Protein AF-A0A940FGK8-F1 (afdb_monomer_lite)

Foldseek 3Di:
DDLLVCLVVVPAAAQQVVLVVCVVVVVDDDNHDDPVRVLVVQLVVLVPDDLVVVLVVCVVPDPDSVVSVPDDSVVVNVSSVSHHHPPPPPPPPDD

Structure (mmCIF, N/CA/C/O backbone):
data_AF-A0A940FGK8-F1
#
_entry.id   AF-A0A940FGK8-F1
#
loop_
_atom_site.group_PDB
_atom_site.id
_atom_site.type_symbol
_atom_site.label_atom_id
_atom_site.label_alt_id
_atom_site.label_comp_id
_atom_site.label_asym_id
_atom_site.label_entity_id
_atom_site.label_seq_id
_atom_site.pdbx_PDB_ins_code
_atom_site.Cartn_x
_atom_site.Cartn_y
_atom_site.Cartn_z
_atom_site.occupancy
_atom_site.B_iso_or_equiv
_atom_site.auth_seq_id
_atom_site.auth_comp_id
_atom_site.auth_asym_id
_atom_site.auth_atom_id
_atom_site.pdbx_PDB_model_num
ATOM 1 N N . PHE A 1 1 ? -6.132 -13.716 -0.219 1.00 58.34 1 PHE A N 1
ATOM 2 C CA . PHE A 1 1 ? -5.211 -13.005 0.684 1.00 58.34 1 PHE A CA 1
ATOM 3 C C . PHE A 1 1 ? -5.170 -11.547 0.267 1.00 58.34 1 PHE A C 1
ATOM 5 O O . PHE A 1 1 ? -5.131 -11.288 -0.932 1.00 58.34 1 PHE A O 1
ATOM 12 N N . ASP A 1 2 ? -5.259 -10.633 1.229 1.00 78.75 2 ASP A N 1
ATOM 13 C CA . ASP A 1 2 ? -5.248 -9.179 1.026 1.00 78.75 2 ASP A CA 1
ATOM 14 C C . ASP A 1 2 ? -3.822 -8.588 1.085 1.00 78.75 2 ASP A C 1
ATOM 16 O O . ASP A 1 2 ? -2.855 -9.281 1.411 1.00 78.75 2 ASP A O 1
ATOM 20 N N . LEU A 1 3 ? -3.690 -7.300 0.746 1.00 87.62 3 LEU A N 1
ATOM 21 C CA . LEU A 1 3 ? -2.421 -6.558 0.744 1.00 87.62 3 LEU A CA 1
ATOM 22 C C . LEU A 1 3 ? -1.728 -6.554 2.116 1.00 87.62 3 LEU A C 1
ATOM 24 O O . LEU A 1 3 ? -0.504 -6.666 2.191 1.00 87.62 3 LEU A O 1
ATOM 28 N N . GLU A 1 4 ? -2.503 -6.422 3.190 1.00 89.38 4 GLU A N 1
ATOM 29 C CA . GLU A 1 4 ? -2.000 -6.336 4.559 1.00 89.38 4 GLU A CA 1
ATOM 30 C C . GLU A 1 4 ? -1.274 -7.619 4.953 1.00 89.38 4 GLU A C 1
ATOM 32 O O . GLU A 1 4 ? -0.148 -7.571 5.458 1.00 89.38 4 GLU A O 1
ATOM 37 N N . TRP A 1 5 ? -1.864 -8.767 4.623 1.00 89.50 5 TRP A N 1
ATOM 38 C CA . TRP A 1 5 ? -1.267 -10.070 4.863 1.00 89.50 5 TRP A CA 1
ATOM 39 C C . TRP A 1 5 ? 0.083 -10.222 4.152 1.00 89.50 5 TRP A C 1
ATOM 41 O O . TRP A 1 5 ? 1.052 -10.658 4.778 1.00 89.50 5 TRP A O 1
ATOM 51 N N . TYR A 1 6 ? 0.190 -9.827 2.878 1.00 90.94 6 TYR A N 1
ATOM 52 C CA . TYR A 1 6 ? 1.453 -9.925 2.132 1.00 90.94 6 TYR A CA 1
ATOM 53 C C . TYR A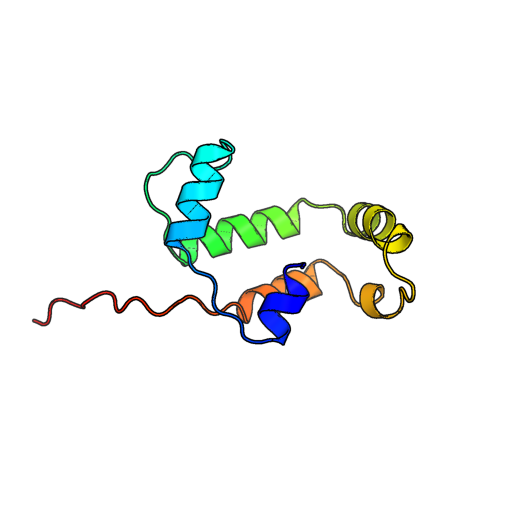 1 6 ? 2.558 -9.066 2.757 1.00 90.94 6 TYR A C 1
ATOM 55 O O . TYR A 1 6 ? 3.683 -9.542 2.932 1.00 90.94 6 TYR A O 1
ATOM 63 N N . VAL A 1 7 ? 2.235 -7.828 3.141 1.00 92.69 7 VAL A N 1
ATOM 64 C CA . VAL A 1 7 ? 3.205 -6.901 3.738 1.00 92.69 7 VAL A CA 1
ATOM 65 C C . VAL A 1 7 ? 3.630 -7.364 5.134 1.00 92.69 7 VAL A C 1
ATOM 67 O O . VAL A 1 7 ? 4.829 -7.453 5.401 1.00 92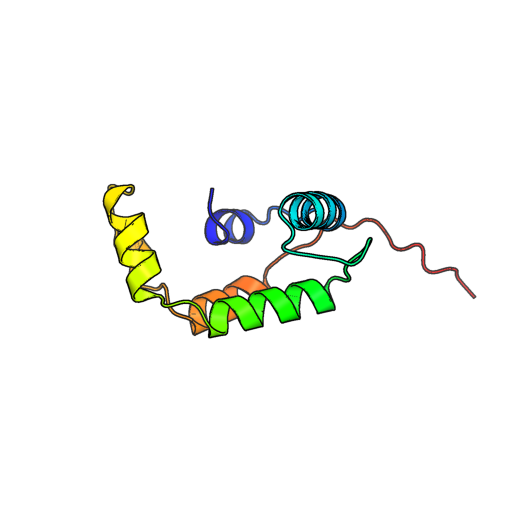.69 7 VAL A O 1
ATOM 70 N N . LYS A 1 8 ? 2.683 -7.745 6.004 1.00 90.88 8 LYS A N 1
ATOM 71 C CA . LYS A 1 8 ? 2.979 -8.244 7.362 1.00 90.88 8 LYS A CA 1
ATOM 72 C C . LYS A 1 8 ? 3.842 -9.508 7.347 1.00 90.88 8 LYS A C 1
ATOM 74 O O . LYS A 1 8 ? 4.699 -9.676 8.211 1.00 90.88 8 LYS A O 1
ATOM 79 N N . ASN A 1 9 ? 3.668 -10.368 6.344 1.00 92.94 9 ASN A N 1
ATOM 80 C CA . ASN A 1 9 ? 4.458 -11.591 6.184 1.00 92.94 9 ASN A CA 1
ATOM 81 C C . ASN A 1 9 ? 5.761 -11.386 5.390 1.00 92.94 9 ASN A C 1
ATOM 83 O O . ASN A 1 9 ? 6.450 -12.359 5.092 1.00 92.94 9 ASN A O 1
ATOM 87 N N . ASN A 1 10 ? 6.134 -10.141 5.067 1.00 91.00 10 ASN A N 1
ATOM 88 C CA . ASN A 1 10 ? 7.328 -9.806 4.281 1.00 91.00 10 ASN A CA 1
ATOM 89 C C . ASN A 1 10 ? 7.404 -10.542 2.930 1.00 91.00 10 ASN A C 1
ATOM 91 O O . ASN A 1 10 ? 8.498 -10.846 2.446 1.00 91.00 10 ASN A O 1
ATOM 95 N N . ILE A 1 11 ? 6.255 -10.830 2.314 1.00 93.06 11 ILE A N 1
ATOM 96 C CA . ILE A 1 11 ? 6.201 -11.502 1.018 1.00 93.06 11 ILE A CA 1
ATOM 97 C C . ILE A 1 11 ? 6.498 -10.474 -0.083 1.00 93.06 11 ILE A C 1
ATOM 99 O O . ILE A 1 11 ? 5.773 -9.483 -0.201 1.00 93.06 11 ILE A O 1
ATOM 103 N N . PRO A 1 12 ? 7.549 -10.673 -0.897 1.00 92.88 12 PRO A N 1
ATOM 104 C CA . PRO A 1 12 ? 7.916 -9.713 -1.925 1.00 92.88 12 PRO A CA 1
ATOM 105 C C . PRO A 1 12 ? 6.950 -9.749 -3.118 1.00 92.88 12 PRO A C 1
ATOM 107 O O . PRO A 1 12 ? 6.580 -10.812 -3.617 1.00 92.88 12 PRO A O 1
ATOM 110 N N . LEU A 1 13 ? 6.590 -8.570 -3.621 1.00 91.75 13 LEU A N 1
ATOM 111 C CA . LEU A 1 13 ? 5.782 -8.376 -4.817 1.00 91.75 13 LEU A CA 1
ATOM 112 C C . LEU A 1 13 ? 6.610 -8.627 -6.081 1.00 91.75 13 LEU A C 1
ATOM 114 O O . LEU A 1 13 ? 7.634 -7.982 -6.323 1.00 91.75 13 LEU A O 1
ATOM 118 N N . HIS A 1 14 ? 6.130 -9.529 -6.934 1.00 92.88 14 HIS A N 1
ATOM 119 C CA . HIS A 1 14 ? 6.714 -9.768 -8.251 1.00 92.88 14 HIS A CA 1
ATOM 120 C C . HIS A 1 14 ? 6.141 -8.781 -9.276 1.00 92.88 14 HIS A C 1
ATOM 122 O O . HIS A 1 14 ? 5.141 -9.066 -9.941 1.00 92.88 14 HIS A O 1
ATOM 128 N N . LEU A 1 15 ? 6.788 -7.622 -9.424 1.00 91.25 15 LEU A N 1
ATOM 129 C CA . LEU A 1 15 ? 6.275 -6.504 -10.225 1.00 91.25 15 LEU A CA 1
ATOM 130 C C . LEU A 1 15 ? 5.961 -6.886 -11.681 1.00 91.25 15 LEU A C 1
ATOM 132 O O . LEU A 1 15 ? 4.898 -6.554 -12.191 1.00 91.25 15 LEU A O 1
ATOM 136 N N . GLU A 1 16 ? 6.829 -7.667 -12.327 1.00 90.06 16 GLU A N 1
ATOM 137 C CA . GLU A 1 16 ? 6.612 -8.119 -13.711 1.00 90.06 16 GLU A CA 1
ATOM 138 C C . GLU A 1 16 ? 5.342 -8.978 -13.859 1.00 90.06 16 GLU A C 1
ATOM 140 O O . GLU A 1 16 ? 4.616 -8.878 -14.847 1.00 90.06 16 GLU A O 1
ATOM 145 N N . HIS A 1 17 ? 5.041 -9.819 -12.863 1.00 90.44 17 HIS A N 1
ATOM 146 C CA . HIS A 1 17 ? 3.849 -10.659 -12.901 1.00 90.44 17 HIS A CA 1
ATOM 147 C C . HIS A 1 17 ? 2.595 -9.817 -12.670 1.00 90.44 17 HIS A C 1
ATOM 149 O O . HIS A 1 17 ? 1.594 -10.003 -13.360 1.00 90.44 17 HIS A O 1
ATOM 155 N N . PHE A 1 18 ? 2.676 -8.856 -11.746 1.00 91.12 18 PHE A N 1
ATOM 156 C CA . PHE A 1 18 ? 1.621 -7.875 -11.528 1.00 91.12 18 PHE A CA 1
ATOM 157 C C . PHE A 1 18 ? 1.288 -7.121 -12.825 1.00 91.12 18 PHE A C 1
ATOM 159 O O . PHE A 1 18 ? 0.130 -7.120 -13.229 1.00 91.12 18 PHE A O 1
ATOM 166 N N . VAL A 1 19 ? 2.290 -6.588 -13.539 1.00 90.50 19 VAL A N 1
ATOM 167 C CA . VAL A 1 19 ? 2.084 -5.861 -14.808 1.00 90.50 19 VAL A CA 1
ATOM 168 C C . VAL A 1 19 ? 1.376 -6.728 -15.845 1.00 90.50 19 VAL A C 1
ATOM 170 O O . VAL A 1 19 ? 0.384 -6.297 -16.427 1.00 90.50 19 VAL A O 1
ATOM 173 N N . LYS A 1 20 ? 1.822 -7.977 -16.038 1.00 90.81 20 LYS A N 1
ATOM 174 C CA . LYS A 1 20 ? 1.171 -8.911 -16.975 1.00 90.81 20 LYS A CA 1
ATOM 175 C C . LYS A 1 20 ? -0.313 -9.096 -16.656 1.00 90.81 20 LYS A C 1
ATOM 177 O O . LYS A 1 20 ? -1.131 -9.152 -17.570 1.00 90.81 20 LYS A O 1
ATOM 182 N N . ARG A 1 21 ? -0.667 -9.176 -15.370 1.00 90.19 21 ARG A N 1
ATOM 183 C CA . ARG A 1 21 ? -2.060 -9.300 -14.921 1.00 90.19 21 ARG A CA 1
ATOM 184 C C . ARG A 1 21 ? -2.846 -8.005 -15.124 1.00 90.19 21 ARG A C 1
ATOM 186 O O . ARG A 1 21 ? -3.965 -8.085 -15.617 1.00 90.19 21 ARG A O 1
ATOM 193 N N . SER A 1 22 ? -2.263 -6.846 -14.822 1.00 87.75 22 SER A N 1
ATOM 194 C CA . SER A 1 22 ? -2.903 -5.538 -15.018 1.00 87.75 22 SER A CA 1
ATOM 195 C C . SER A 1 22 ? -3.159 -5.211 -16.490 1.00 87.75 22 SER A C 1
ATOM 197 O O . SER A 1 22 ? -4.178 -4.613 -16.816 1.00 87.75 22 SER A O 1
ATOM 199 N N . ILE A 1 23 ? -2.281 -5.645 -17.400 1.00 89.69 23 ILE A N 1
ATOM 200 C CA . ILE A 1 23 ? -2.520 -5.524 -18.847 1.00 89.69 23 ILE A CA 1
ATOM 201 C C . ILE A 1 23 ? -3.685 -6.422 -19.276 1.00 89.69 23 ILE A C 1
ATOM 203 O O . ILE A 1 23 ? -4.554 -5.991 -20.029 1.00 89.69 23 ILE A O 1
ATOM 207 N N . GLN A 1 24 ? -3.743 -7.660 -18.772 1.00 89.56 24 GLN A N 1
ATOM 208 C CA . GLN A 1 24 ? -4.833 -8.593 -19.085 1.00 89.56 24 GLN A CA 1
ATOM 209 C C . GLN A 1 24 ? -6.202 -8.105 -18.594 1.00 89.56 24 GLN A C 1
ATOM 211 O O . GLN A 1 24 ? -7.202 -8.381 -19.253 1.00 89.56 24 GLN A O 1
ATOM 216 N N . SER A 1 25 ? -6.261 -7.406 -17.456 1.00 89.12 25 SER A N 1
ATOM 217 C CA . SER A 1 25 ? -7.500 -6.809 -16.941 1.00 89.12 25 SER A CA 1
ATOM 218 C C . SER A 1 25 ? -7.843 -5.457 -17.574 1.00 89.12 25 SER A C 1
ATOM 220 O O . SER A 1 25 ? -8.955 -4.975 -17.381 1.00 89.12 25 SER A O 1
ATOM 222 N N . GLY A 1 26 ? -6.929 -4.856 -18.345 1.00 87.69 26 GLY A N 1
ATOM 223 C CA . GLY A 1 26 ? -7.099 -3.526 -18.939 1.00 87.69 26 GLY A CA 1
ATOM 224 C C . GLY A 1 26 ? -6.809 -2.360 -17.985 1.00 87.69 26 GLY A C 1
ATOM 225 O O . GLY A 1 26 ? -7.024 -1.210 -18.358 1.00 87.69 26 GLY A O 1
ATOM 226 N N . ASP A 1 27 ? -6.292 -2.636 -16.785 1.00 83.50 27 ASP A N 1
ATOM 227 C CA . ASP A 1 27 ? -5.943 -1.629 -15.770 1.00 83.50 27 ASP A CA 1
ATOM 228 C C . ASP A 1 27 ? -4.600 -0.934 -16.050 1.00 83.50 27 ASP A C 1
ATOM 230 O O . ASP A 1 27 ? -4.282 0.089 -15.443 1.00 83.50 27 ASP A O 1
ATOM 234 N N . TRP A 1 28 ? -3.783 -1.499 -16.943 1.00 87.00 28 TRP A N 1
ATOM 235 C CA . TRP A 1 28 ? -2.492 -0.941 -17.329 1.00 87.00 28 TRP A CA 1
ATOM 236 C C . TRP A 1 28 ? -2.215 -1.159 -18.814 1.00 87.00 28 TRP A C 1
ATOM 238 O O . TRP A 1 28 ? -2.522 -2.200 -19.383 1.00 87.00 28 TRP A O 1
ATOM 248 N N . ASN A 1 29 ? -1.618 -0.159 -19.446 1.00 85.50 29 ASN A N 1
ATOM 249 C CA . ASN A 1 29 ? -1.469 -0.060 -20.897 1.00 85.50 29 ASN A CA 1
ATOM 250 C C . ASN A 1 29 ? -0.010 0.090 -21.355 1.00 85.50 29 ASN A C 1
ATOM 252 O O . ASN A 1 29 ? 0.245 0.162 -22.555 1.00 85.50 29 ASN A O 1
ATOM 256 N N . LYS A 1 30 ? 0.956 0.104 -20.428 1.00 86.31 30 LYS A N 1
ATOM 257 C CA . LYS A 1 30 ? 2.386 0.029 -20.757 1.00 86.31 30 LYS A CA 1
ATOM 258 C C . LYS A 1 30 ? 2.886 -1.400 -20.567 1.00 86.31 30 LYS A C 1
ATOM 260 O O . LYS A 1 30 ? 2.458 -2.085 -19.647 1.00 86.31 30 LYS A O 1
ATOM 265 N N . GLU A 1 31 ? 3.839 -1.830 -21.389 1.00 81.12 31 GLU A N 1
ATOM 266 C CA . GLU A 1 31 ? 4.423 -3.180 -21.299 1.00 81.12 31 GLU A CA 1
ATOM 267 C C . GLU A 1 31 ? 5.174 -3.431 -19.984 1.00 81.12 31 GLU A C 1
ATOM 269 O O . GLU A 1 31 ? 5.280 -4.570 -19.539 1.00 81.12 31 GLU A O 1
ATOM 274 N N . ASN A 1 32 ? 5.672 -2.364 -19.356 1.00 84.00 32 ASN A N 1
ATOM 275 C CA . ASN A 1 32 ? 6.422 -2.401 -18.108 1.00 84.00 32 ASN A CA 1
ATOM 276 C C . ASN A 1 32 ? 5.884 -1.354 -17.125 1.00 84.00 32 ASN A C 1
ATOM 278 O O . ASN A 1 32 ? 5.119 -0.460 -17.496 1.00 84.00 32 ASN A O 1
ATOM 282 N N . MET A 1 33 ? 6.301 -1.473 -15.867 1.00 89.94 33 MET A N 1
ATOM 283 C CA . MET A 1 33 ? 6.012 -0.514 -14.804 1.00 89.94 33 MET A CA 1
ATOM 284 C C . MET A 1 33 ? 7.198 -0.479 -13.843 1.00 89.94 33 MET A C 1
ATOM 286 O O . MET A 1 33 ? 7.726 -1.538 -13.488 1.00 89.94 33 MET A O 1
ATOM 290 N N . THR A 1 34 ? 7.619 0.712 -13.425 1.00 91.12 34 THR A N 1
ATOM 291 C CA . THR A 1 34 ? 8.647 0.852 -12.384 1.00 91.12 34 THR A CA 1
ATOM 292 C C . THR A 1 34 ? 8.050 0.721 -10.982 1.00 91.12 34 THR A C 1
ATOM 294 O O . THR A 1 34 ? 6.835 0.801 -10.784 1.00 91.12 34 THR A O 1
ATOM 297 N N . THR A 1 35 ? 8.904 0.520 -9.978 1.00 90.62 35 THR A N 1
ATOM 298 C CA . THR A 1 35 ? 8.486 0.523 -8.570 1.00 90.62 35 THR A CA 1
ATOM 299 C C . THR A 1 35 ? 7.831 1.846 -8.182 1.00 90.62 35 THR A C 1
ATOM 301 O O . THR A 1 35 ? 6.829 1.849 -7.477 1.00 90.62 35 THR A O 1
ATOM 304 N N . GLU A 1 36 ? 8.333 2.966 -8.695 1.00 91.38 36 GLU A N 1
ATOM 305 C CA . GLU A 1 36 ? 7.811 4.310 -8.435 1.00 91.38 36 GLU A CA 1
ATOM 306 C C . GLU A 1 36 ? 6.428 4.499 -9.062 1.00 91.38 36 GLU A C 1
ATOM 308 O O . GLU A 1 36 ? 5.520 5.001 -8.402 1.00 91.38 36 GLU A O 1
ATOM 313 N N . GLU A 1 37 ? 6.237 4.055 -10.309 1.00 91.56 37 GLU A N 1
ATOM 314 C CA . GLU A 1 37 ? 4.932 4.099 -10.980 1.00 91.56 37 GLU A CA 1
ATOM 315 C C . GLU A 1 37 ? 3.890 3.259 -10.234 1.00 91.56 37 GLU A C 1
ATOM 317 O O . GLU A 1 37 ? 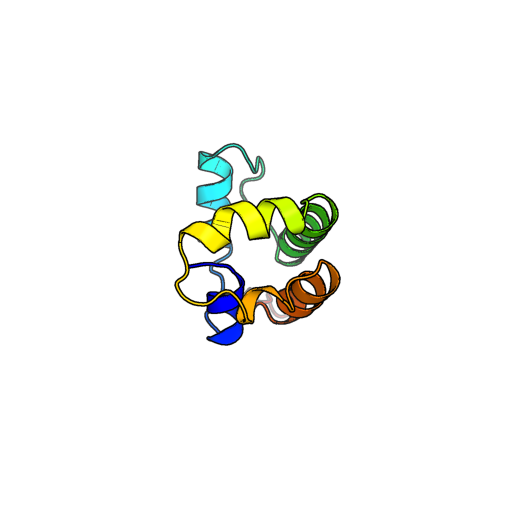2.772 3.725 -10.001 1.00 91.56 37 GLU A O 1
ATOM 322 N N . PHE A 1 38 ? 4.270 2.055 -9.792 1.00 93.19 38 PHE A N 1
ATOM 323 C CA . PHE A 1 38 ? 3.409 1.219 -8.960 1.00 93.19 38 PHE A CA 1
ATOM 324 C C . PHE A 1 38 ? 3.038 1.920 -7.653 1.00 93.19 38 PHE A C 1
ATOM 326 O O . PHE A 1 38 ? 1.863 1.956 -7.290 1.00 93.19 38 PHE A O 1
ATOM 333 N N . MET A 1 39 ? 4.020 2.500 -6.956 1.00 94.62 39 MET A N 1
ATOM 334 C CA . MET A 1 39 ? 3.778 3.193 -5.692 1.00 94.62 39 MET A CA 1
ATOM 335 C C . MET A 1 39 ? 2.863 4.404 -5.882 1.00 94.62 39 MET A C 1
ATOM 337 O O . MET A 1 39 ? 1.925 4.577 -5.109 1.00 94.62 39 MET A O 1
ATOM 341 N N . HIS A 1 40 ? 3.058 5.204 -6.933 1.00 93.75 40 HIS A N 1
ATOM 342 C CA . HIS A 1 40 ? 2.152 6.308 -7.257 1.00 93.75 40 HIS A CA 1
ATOM 343 C C . HIS A 1 40 ? 0.726 5.825 -7.530 1.00 93.75 40 HIS A C 1
ATOM 345 O O . HIS A 1 40 ? -0.221 6.384 -6.979 1.00 93.75 40 HIS A O 1
ATOM 351 N N . MET A 1 41 ? 0.561 4.772 -8.332 1.00 92.44 41 MET A N 1
ATOM 352 C CA . MET A 1 41 ? -0.753 4.201 -8.625 1.00 92.44 41 MET A CA 1
ATOM 353 C C . MET A 1 41 ? -1.432 3.659 -7.360 1.00 92.44 41 MET A C 1
ATOM 355 O O . MET A 1 41 ? -2.621 3.895 -7.147 1.00 92.44 41 MET A O 1
ATOM 359 N N . LEU A 1 42 ? -0.685 2.954 -6.508 1.00 94.19 42 LEU A N 1
ATOM 360 C CA . LEU A 1 42 ? -1.198 2.396 -5.262 1.00 94.19 42 LEU A CA 1
ATOM 361 C C . LEU A 1 42 ? -1.651 3.501 -4.303 1.00 94.19 42 LEU A C 1
ATOM 363 O O . LEU A 1 42 ? -2.768 3.437 -3.795 1.00 94.19 42 LEU A O 1
ATOM 367 N N . ILE A 1 43 ? -0.823 4.528 -4.092 1.00 95.00 43 ILE A N 1
ATOM 368 C CA . ILE A 1 43 ? -1.168 5.665 -3.230 1.00 95.00 43 ILE A CA 1
ATOM 369 C C . ILE A 1 43 ? -2.376 6.413 -3.787 1.00 95.00 43 ILE A C 1
ATOM 371 O O . ILE A 1 43 ? -3.314 6.677 -3.041 1.00 95.00 43 ILE A O 1
ATOM 375 N N . HIS A 1 44 ? -2.413 6.664 -5.099 1.00 93.88 44 HIS A N 1
ATOM 376 C CA . HIS A 1 44 ? -3.576 7.266 -5.743 1.00 93.88 44 HIS A CA 1
ATOM 377 C C . HIS A 1 44 ? -4.837 6.429 -5.502 1.00 93.88 44 HIS A C 1
ATOM 379 O O . HIS A 1 44 ? -5.879 6.973 -5.157 1.00 93.88 44 HIS A O 1
ATOM 385 N N . LYS A 1 45 ? -4.764 5.100 -5.624 1.00 91.50 45 LYS A N 1
ATOM 386 C CA . LYS A 1 45 ? -5.912 4.226 -5.361 1.00 91.50 45 LYS A CA 1
ATOM 387 C C . LYS A 1 45 ? -6.351 4.289 -3.897 1.00 91.50 45 LYS A C 1
ATOM 389 O O . LYS A 1 45 ? -7.534 4.483 -3.644 1.00 91.50 45 LYS A O 1
ATOM 394 N N . ILE A 1 46 ? -5.415 4.215 -2.949 1.00 93.19 46 ILE A N 1
ATOM 395 C CA . ILE A 1 46 ? -5.685 4.388 -1.509 1.00 93.19 46 ILE A CA 1
ATOM 396 C C . ILE A 1 46 ? -6.355 5.748 -1.238 1.00 93.19 46 ILE A C 1
ATOM 398 O O . ILE A 1 46 ? -7.234 5.851 -0.383 1.00 93.19 46 ILE A O 1
ATOM 402 N N . ASP A 1 47 ? -5.993 6.779 -2.004 1.00 93.31 47 ASP A N 1
ATOM 403 C CA . ASP A 1 47 ? -6.575 8.113 -1.904 1.00 93.31 47 ASP A CA 1
ATOM 404 C C . ASP A 1 47 ? -7.980 8.271 -2.516 1.00 93.31 47 ASP A C 1
ATOM 406 O O . ASP A 1 47 ? -8.643 9.287 -2.298 1.00 93.31 47 ASP A O 1
ATOM 410 N N . HIS A 1 48 ? -8.482 7.292 -3.256 1.00 92.50 48 HIS A N 1
ATOM 411 C CA . HIS A 1 48 ? -9.786 7.409 -3.917 1.00 92.50 48 HIS A CA 1
ATOM 412 C C . HIS A 1 48 ? -10.789 6.350 -3.469 1.00 92.50 48 HIS A C 1
ATOM 414 O O . HIS A 1 48 ? -11.979 6.501 -3.729 1.00 92.50 48 HIS A O 1
ATOM 420 N N . VAL A 1 49 ? -10.343 5.306 -2.771 1.00 89.19 49 VAL A N 1
ATOM 421 C CA . VAL A 1 49 ? -11.250 4.302 -2.206 1.00 89.19 49 VAL A CA 1
ATOM 422 C C . VAL A 1 49 ? -11.915 4.799 -0.918 1.00 89.19 49 VAL A C 1
ATOM 424 O O . VAL A 1 49 ? -11.298 5.503 -0.107 1.00 89.19 49 VAL A O 1
ATOM 427 N N . SER A 1 50 ? -13.177 4.405 -0.734 1.00 88.81 50 SER A N 1
ATOM 428 C CA . SER A 1 50 ? -13.904 4.533 0.530 1.00 88.81 50 SER A CA 1
ATOM 429 C C . SER A 1 50 ? -13.481 3.396 1.457 1.00 88.81 50 SER A C 1
ATOM 431 O O . SER A 1 50 ? -13.637 2.222 1.120 1.00 88.81 50 SER A O 1
ATOM 433 N N . MET A 1 51 ? -12.897 3.735 2.608 1.00 86.19 51 MET A N 1
ATOM 434 C CA . MET A 1 51 ? -12.492 2.723 3.591 1.00 86.19 51 MET A CA 1
ATOM 435 C C . MET A 1 51 ? -13.700 2.085 4.274 1.00 86.19 51 MET A C 1
ATOM 437 O O . MET A 1 51 ? -13.619 0.921 4.654 1.00 86.19 51 MET A O 1
ATOM 441 N N . ASP A 1 52 ? -14.804 2.819 4.392 1.00 85.94 52 ASP A N 1
ATOM 442 C CA . ASP A 1 52 ? -16.037 2.314 4.989 1.00 85.94 52 ASP A CA 1
ATOM 443 C C . ASP A 1 52 ? -16.663 1.241 4.087 1.00 85.94 52 ASP A C 1
ATOM 445 O O . ASP A 1 52 ? -16.919 0.136 4.557 1.00 85.94 52 ASP A O 1
ATOM 449 N N . ASP A 1 53 ? -16.750 1.491 2.774 1.00 86.75 53 ASP A N 1
ATOM 450 C CA . ASP A 1 53 ? -17.251 0.514 1.794 1.00 86.75 53 ASP A CA 1
ATOM 451 C C . ASP A 1 53 ? -16.405 -0.773 1.813 1.00 86.75 53 ASP A C 1
ATOM 453 O O . ASP A 1 53 ? -16.929 -1.885 1.810 1.00 86.75 53 ASP A O 1
ATOM 457 N N . ILE A 1 54 ? -15.075 -0.632 1.897 1.00 85.81 54 ILE A N 1
ATOM 458 C CA . ILE A 1 54 ? -14.154 -1.776 1.981 1.00 85.81 54 ILE A CA 1
ATOM 459 C C . ILE A 1 54 ? -14.403 -2.596 3.256 1.00 85.81 54 ILE A C 1
ATOM 461 O O . ILE A 1 54 ? -14.385 -3.829 3.209 1.00 85.81 54 ILE A O 1
ATOM 465 N N . LYS A 1 55 ? -14.613 -1.936 4.402 1.00 86.19 55 LYS A N 1
ATOM 466 C CA . LYS A 1 55 ? -14.909 -2.620 5.669 1.00 86.19 55 LYS A CA 1
ATOM 467 C C . LYS A 1 55 ? -16.240 -3.364 5.591 1.00 86.19 55 LYS A C 1
ATOM 469 O O . LYS A 1 55 ? -16.297 -4.526 5.989 1.00 86.19 55 LYS A O 1
ATOM 474 N N . G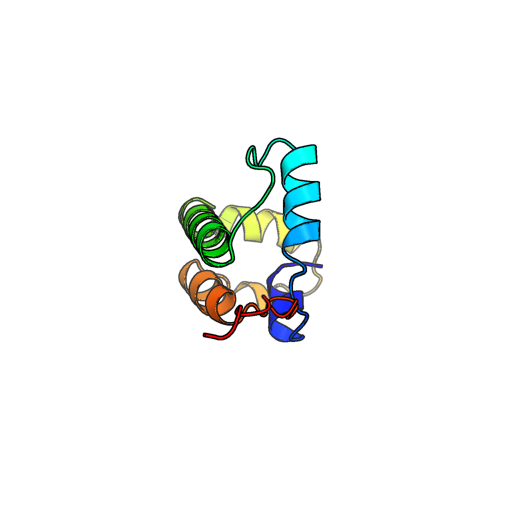LU A 1 56 ? -17.277 -2.730 5.048 1.00 87.19 56 GLU A N 1
ATOM 475 C CA . GLU A 1 56 ? -18.609 -3.327 4.886 1.00 87.19 56 GLU A CA 1
ATOM 476 C C . GLU A 1 56 ? -18.612 -4.555 3.967 1.00 87.19 56 GLU A C 1
ATOM 478 O O . GLU A 1 56 ? -19.340 -5.524 4.223 1.00 87.19 56 GLU A O 1
ATOM 483 N N . ASP A 1 57 ? -17.776 -4.545 2.928 1.00 85.31 57 ASP A N 1
ATOM 484 C CA . ASP A 1 57 ? -17.612 -5.682 2.027 1.00 85.31 57 ASP A CA 1
ATOM 485 C C . ASP A 1 57 ? -16.904 -6.858 2.715 1.00 85.31 57 ASP A C 1
ATOM 487 O O . ASP A 1 57 ? -17.282 -8.011 2.511 1.00 85.31 57 ASP A O 1
ATOM 491 N N . ILE A 1 58 ? -15.895 -6.597 3.552 1.00 83.88 58 ILE A N 1
ATOM 492 C CA . ILE A 1 58 ? -15.034 -7.642 4.133 1.00 83.88 58 ILE A CA 1
ATOM 493 C C . ILE A 1 58 ? -15.594 -8.218 5.435 1.00 83.88 58 ILE A C 1
ATOM 495 O O . ILE A 1 58 ? -15.425 -9.415 5.679 1.00 83.88 58 ILE A O 1
ATOM 499 N N . VAL A 1 59 ? -16.290 -7.418 6.252 1.00 85.38 59 VAL A N 1
ATOM 500 C CA . VAL A 1 59 ? -16.795 -7.837 7.576 1.00 85.38 59 VAL A CA 1
ATOM 501 C C . VAL A 1 59 ? -17.679 -9.087 7.503 1.00 85.38 59 VAL A C 1
ATOM 503 O O . VAL A 1 59 ? -17.689 -9.908 8.413 1.00 85.38 59 VAL A O 1
ATOM 506 N N . ARG A 1 60 ? -18.364 -9.306 6.374 1.00 85.50 60 ARG A N 1
ATOM 507 C CA . ARG A 1 60 ? -19.221 -10.485 6.147 1.00 85.50 60 ARG A CA 1
ATOM 508 C C . ARG A 1 60 ? -18.442 -11.791 5.968 1.00 85.50 60 ARG A C 1
ATOM 510 O O . ARG A 1 60 ? -19.039 -12.864 6.027 1.00 85.50 60 ARG A O 1
ATOM 517 N N . PHE A 1 61 ? -17.138 -11.708 5.713 1.00 83.44 61 PHE A N 1
ATOM 518 C CA . PHE A 1 61 ? -16.273 -12.846 5.404 1.00 83.44 61 PHE A CA 1
ATOM 519 C C . PHE A 1 61 ? -15.261 -13.160 6.510 1.00 83.44 61 PHE A C 1
ATOM 521 O O . PHE A 1 61 ? -14.570 -14.176 6.409 1.00 83.44 61 PHE A O 1
ATOM 528 N N . ILE A 1 62 ? -15.166 -12.327 7.553 1.00 82.31 62 ILE A N 1
ATOM 529 C CA . ILE A 1 62 ? -14.240 -12.529 8.671 1.00 82.31 62 ILE A CA 1
ATOM 530 C C . ILE A 1 62 ? -15.003 -12.793 9.979 1.00 82.31 62 ILE A C 1
ATOM 532 O O . ILE A 1 62 ? -16.005 -12.136 10.243 1.00 82.31 62 ILE A O 1
ATOM 536 N N . PRO A 1 63 ? -14.561 -13.756 10.809 1.00 81.12 63 PRO A N 1
ATOM 537 C CA . PRO A 1 63 ? -15.221 -14.043 12.085 1.00 81.12 63 PRO A CA 1
ATOM 538 C C . PRO A 1 63 ? -15.012 -12.964 13.157 1.00 81.12 63 PRO A C 1
ATOM 540 O O . PRO A 1 63 ? -15.814 -12.873 14.080 1.00 81.12 63 PRO A O 1
ATOM 543 N N . ASP A 1 64 ? -13.911 -12.215 13.061 1.00 83.75 64 ASP A N 1
ATOM 544 C CA . ASP A 1 64 ? -13.492 -11.172 14.000 1.00 83.75 64 ASP A CA 1
ATOM 545 C C . ASP A 1 64 ? -13.056 -9.941 13.201 1.00 83.75 64 ASP A C 1
ATOM 547 O O . ASP A 1 64 ? -12.145 -10.027 12.372 1.00 83.75 64 ASP A O 1
ATOM 551 N N . ASP A 1 65 ? -13.733 -8.820 13.429 1.00 81.31 65 ASP A N 1
ATOM 552 C CA . ASP A 1 65 ? -13.548 -7.550 12.737 1.00 81.31 65 ASP A CA 1
ATOM 553 C C . ASP A 1 65 ? -12.688 -6.546 13.509 1.00 81.31 65 ASP A C 1
ATOM 555 O O . ASP A 1 65 ? -12.335 -5.509 12.946 1.00 81.31 65 ASP A O 1
ATOM 559 N N . ASN A 1 66 ? -12.233 -6.883 14.722 1.00 85.50 66 ASN A N 1
ATOM 560 C CA . ASN A 1 66 ? -11.289 -6.059 15.484 1.00 85.50 66 ASN A CA 1
ATOM 561 C C . ASN A 1 66 ? -10.056 -5.625 14.655 1.00 85.50 66 ASN A C 1
ATOM 563 O O . ASN A 1 66 ? -9.641 -4.467 14.755 1.00 85.50 66 ASN A O 1
ATOM 567 N N . PRO A 1 67 ? -9.461 -6.471 13.781 1.00 82.25 67 PRO A N 1
ATOM 568 C CA . PRO A 1 67 ? -8.344 -6.043 12.937 1.00 82.25 67 PRO A CA 1
ATOM 569 C C . PRO A 1 67 ? -8.695 -4.931 11.936 1.00 82.25 67 PRO A C 1
ATOM 571 O O . PRO A 1 67 ? -7.796 -4.221 11.486 1.00 82.25 67 PRO A O 1
ATOM 574 N N . LEU A 1 68 ? -9.974 -4.760 11.582 1.00 85.12 68 LEU A N 1
ATOM 575 C CA . LEU A 1 68 ? -10.434 -3.718 10.662 1.00 85.12 68 LEU A CA 1
ATOM 576 C C . LEU A 1 68 ? -10.561 -2.346 11.337 1.00 85.12 68 LEU A C 1
ATOM 578 O O . LEU A 1 68 ? -10.649 -1.334 10.640 1.00 85.12 68 LEU A O 1
ATOM 582 N N . GLU A 1 69 ? -10.546 -2.257 12.670 1.00 86.12 69 GLU A N 1
ATOM 583 C CA . GLU A 1 69 ? -10.677 -0.972 13.371 1.00 86.12 69 GLU A CA 1
ATOM 584 C C . GLU A 1 69 ? -9.554 0.002 12.998 1.00 86.12 69 GLU A C 1
ATOM 586 O O . GLU A 1 69 ? -9.799 1.188 12.766 1.00 86.12 69 GLU A O 1
ATOM 591 N N . ILE A 1 70 ? -8.328 -0.510 12.849 1.00 88.62 70 ILE A N 1
ATOM 592 C CA . ILE A 1 70 ? -7.155 0.296 12.484 1.00 88.62 70 ILE A CA 1
ATOM 593 C C . ILE A 1 70 ? -7.121 0.667 10.996 1.00 88.62 70 ILE A C 1
ATOM 595 O O . ILE A 1 70 ? -6.286 1.478 10.584 1.00 88.62 70 ILE A O 1
ATOM 599 N N . TRP A 1 71 ? -8.000 0.081 10.173 1.00 90.00 71 TRP A N 1
ATOM 600 C CA . TRP A 1 71 ? -8.016 0.343 8.741 1.00 90.00 71 TRP A CA 1
ATOM 601 C C . TRP A 1 71 ? -8.462 1.774 8.489 1.00 90.00 71 TRP A C 1
ATOM 603 O O . TRP A 1 71 ? -9.604 2.175 8.724 1.00 90.00 71 TRP A O 1
ATOM 613 N N . SER A 1 72 ? -7.513 2.539 7.981 1.00 91.00 72 SER A N 1
ATOM 614 C CA . SER A 1 72 ? -7.673 3.914 7.560 1.00 91.00 72 SER A CA 1
ATOM 615 C C . SER A 1 72 ? -6.800 4.146 6.337 1.00 91.00 72 SER A C 1
ATOM 617 O O . SER A 1 72 ? -5.885 3.379 6.026 1.00 91.00 72 SER A O 1
ATOM 619 N N . ARG A 1 73 ? -7.061 5.244 5.639 1.00 93.00 73 ARG A N 1
ATOM 620 C CA . ARG A 1 73 ? -6.227 5.673 4.522 1.00 93.00 73 ARG A CA 1
ATOM 621 C C . ARG A 1 73 ? -4.759 5.819 4.916 1.00 93.00 73 ARG A C 1
ATOM 623 O O . ARG A 1 73 ? -3.891 5.325 4.201 1.00 93.00 73 ARG A O 1
ATOM 630 N N . ASP A 1 74 ? -4.497 6.441 6.059 1.00 93.44 74 ASP A N 1
ATOM 631 C CA . ASP A 1 74 ? -3.138 6.655 6.557 1.00 93.44 74 ASP A CA 1
ATOM 632 C C . ASP A 1 74 ? -2.467 5.333 6.923 1.00 93.44 74 ASP A C 1
ATOM 634 O O . ASP A 1 74 ? -1.313 5.116 6.557 1.00 93.44 74 ASP A O 1
ATOM 638 N N . TYR A 1 75 ? -3.211 4.403 7.529 1.00 93.69 75 TYR A N 1
ATOM 639 C CA . TYR A 1 75 ? -2.720 3.050 7.784 1.00 93.69 75 TYR A CA 1
ATOM 640 C C . TYR A 1 75 ? -2.228 2.374 6.499 1.00 93.69 75 TYR A C 1
ATOM 642 O O . TYR A 1 75 ? -1.097 1.893 6.448 1.00 93.69 75 TYR A O 1
ATOM 650 N N . PHE A 1 76 ? -3.033 2.386 5.432 1.00 93.44 76 PHE A N 1
ATOM 651 C CA . PHE A 1 76 ? -2.646 1.771 4.161 1.00 93.44 76 PHE A CA 1
ATOM 652 C C . PHE A 1 76 ? -1.504 2.511 3.453 1.00 93.44 76 PHE A C 1
ATOM 654 O O . PHE A 1 76 ? -0.684 1.867 2.797 1.00 93.44 76 PHE A O 1
ATOM 661 N N . LYS A 1 77 ? -1.404 3.837 3.602 1.00 94.56 77 LYS A N 1
ATOM 662 C CA . LYS A 1 77 ? -0.261 4.610 3.091 1.00 94.56 77 LYS A CA 1
ATOM 663 C C . LYS A 1 77 ? 1.038 4.237 3.799 1.00 94.56 77 LYS A C 1
ATOM 665 O O . LYS A 1 77 ? 2.052 4.061 3.128 1.00 94.56 77 LYS A O 1
ATOM 670 N N . GLU A 1 78 ? 1.016 4.086 5.122 1.00 95.00 78 GLU A N 1
ATOM 671 C CA . GLU A 1 78 ? 2.181 3.613 5.876 1.00 95.00 78 GLU A CA 1
ATOM 672 C C . GLU A 1 78 ? 2.515 2.163 5.522 1.00 95.00 78 GLU A C 1
ATOM 674 O O . GLU A 1 78 ? 3.662 1.855 5.202 1.00 95.00 78 GLU A O 1
ATOM 679 N N . LEU A 1 79 ? 1.510 1.285 5.468 1.00 94.69 79 LEU A N 1
ATOM 680 C CA . LEU A 1 79 ? 1.667 -0.110 5.062 1.00 94.69 79 LEU A CA 1
ATOM 681 C C . LEU A 1 79 ? 2.339 -0.233 3.683 1.00 94.69 79 LEU A C 1
ATOM 683 O O . LEU A 1 79 ? 3.241 -1.052 3.508 1.00 94.69 79 LEU A O 1
ATOM 687 N N . ALA A 1 80 ? 1.953 0.605 2.716 1.00 94.94 80 ALA A N 1
ATOM 688 C CA . ALA A 1 80 ? 2.522 0.591 1.371 1.00 94.94 80 ALA A CA 1
ATOM 689 C C . ALA A 1 80 ? 4.042 0.838 1.362 1.00 94.94 80 ALA A C 1
ATOM 691 O O . ALA A 1 80 ? 4.749 0.259 0.538 1.00 94.94 80 ALA A O 1
ATOM 692 N N . LYS A 1 81 ? 4.579 1.624 2.306 1.00 93.81 81 LYS A N 1
ATOM 693 C CA . LYS A 1 81 ? 6.030 1.874 2.424 1.00 93.81 81 LYS A CA 1
ATOM 694 C C . LYS A 1 81 ? 6.827 0.623 2.796 1.00 93.81 81 LYS A C 1
ATOM 696 O O . LYS A 1 81 ? 8.035 0.583 2.582 1.00 93.81 81 LYS A O 1
ATOM 701 N N . HIS A 1 82 ? 6.168 -0.393 3.349 1.00 94.62 82 HIS A N 1
ATOM 702 C CA . HIS A 1 82 ? 6.790 -1.655 3.742 1.00 94.62 82 HIS A CA 1
ATOM 703 C C . HIS A 1 82 ? 6.726 -2.731 2.648 1.00 94.62 82 HIS A C 1
ATOM 705 O O . HIS A 1 82 ? 7.226 -3.840 2.856 1.00 94.62 82 HIS A O 1
ATOM 711 N N . ILE A 1 83 ? 6.145 -2.425 1.480 1.00 94.06 83 ILE A N 1
ATOM 712 C CA . ILE A 1 83 ? 6.133 -3.343 0.339 1.00 94.06 83 ILE A CA 1
ATOM 713 C C . ILE A 1 83 ? 7.569 -3.623 -0.095 1.00 94.06 83 ILE A C 1
ATOM 715 O O . ILE A 1 83 ? 8.359 -2.724 -0.379 1.00 94.06 83 ILE A O 1
ATOM 719 N N . ARG A 1 84 ? 7.896 -4.911 -0.176 1.00 92.50 84 ARG A N 1
ATOM 720 C CA . ARG A 1 84 ? 9.150 -5.385 -0.754 1.00 92.50 84 ARG A CA 1
ATOM 721 C C . ARG A 1 84 ? 8.884 -5.813 -2.178 1.00 92.50 84 ARG A C 1
ATOM 723 O O . ARG A 1 84 ? 7.869 -6.445 -2.444 1.00 92.50 84 ARG A O 1
ATOM 730 N N . PHE A 1 85 ? 9.811 -5.532 -3.075 1.00 91.50 85 PHE A N 1
ATOM 731 C CA . PHE A 1 85 ? 9.760 -6.045 -4.437 1.00 91.50 85 PHE A CA 1
ATOM 732 C C . PHE A 1 85 ? 10.728 -7.213 -4.558 1.00 91.50 85 PHE A C 1
ATOM 734 O O . PHE A 1 85 ? 11.753 -7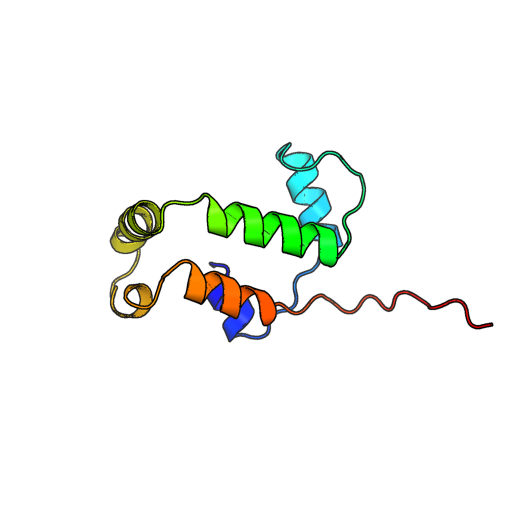.261 -3.872 1.00 91.50 85 PHE A O 1
ATOM 741 N N . VAL A 1 86 ? 10.394 -8.185 -5.404 1.00 90.44 86 VAL A N 1
ATOM 742 C CA . VAL A 1 86 ? 11.343 -9.241 -5.756 1.00 90.44 86 VAL A CA 1
ATOM 743 C C . VAL A 1 86 ? 12.571 -8.558 -6.355 1.00 90.44 86 VAL A C 1
ATOM 745 O O . VAL A 1 86 ? 12.464 -7.872 -7.370 1.00 90.44 86 VAL A O 1
ATOM 748 N N . ASN A 1 87 ? 13.730 -8.729 -5.714 1.00 67.12 87 ASN A N 1
ATOM 749 C CA . ASN A 1 87 ? 15.014 -8.266 -6.231 1.00 67.12 87 ASN A CA 1
ATOM 750 C C . ASN A 1 87 ? 15.374 -9.079 -7.480 1.00 67.12 87 ASN A C 1
ATOM 752 O O . ASN A 1 87 ? 16.207 -9.983 -7.429 1.00 67.12 87 ASN A O 1
ATOM 756 N N . ASN A 1 88 ? 14.806 -8.724 -8.626 1.00 52.03 88 ASN A N 1
ATOM 757 C CA . ASN A 1 88 ? 15.537 -8.916 -9.861 1.00 52.03 88 ASN A CA 1
ATOM 758 C C . ASN A 1 88 ? 16.577 -7.809 -9.860 1.00 52.03 88 ASN A C 1
ATOM 760 O O . ASN A 1 88 ? 16.235 -6.646 -10.051 1.00 52.03 88 ASN A O 1
ATOM 764 N N . LYS A 1 89 ? 17.832 -8.162 -9.553 1.00 40.78 89 LYS A N 1
ATOM 765 C CA . LYS A 1 89 ? 18.980 -7.284 -9.782 1.00 40.78 89 LYS A CA 1
ATOM 766 C C . LYS A 1 89 ? 18.786 -6.628 -11.149 1.00 40.78 89 LYS A C 1
ATOM 768 O O . LYS A 1 89 ? 18.974 -7.284 -12.171 1.00 40.78 89 LYS A O 1
ATOM 773 N N . VAL A 1 90 ? 18.424 -5.349 -11.168 1.00 43.19 90 VAL A N 1
ATOM 774 C CA . VAL A 1 90 ? 18.745 -4.508 -12.309 1.00 43.19 90 VAL A CA 1
ATOM 775 C C . VAL A 1 90 ? 20.262 -4.533 -12.315 1.00 43.19 90 VAL A C 1
ATOM 777 O O . VAL A 1 90 ? 20.902 -4.049 -11.381 1.00 43.19 90 VAL A O 1
ATOM 780 N N . ILE A 1 91 ? 20.833 -5.250 -13.279 1.00 39.94 91 ILE A N 1
ATOM 781 C CA . ILE A 1 91 ? 22.261 -5.198 -13.543 1.00 39.94 91 ILE A CA 1
ATOM 782 C C . ILE A 1 91 ? 22.524 -3.726 -13.830 1.00 39.94 91 ILE A C 1
ATOM 784 O O . ILE A 1 91 ? 22.151 -3.229 -14.887 1.00 39.94 91 ILE A O 1
ATOM 788 N N . VAL A 1 92 ? 23.087 -3.013 -12.858 1.00 45.09 92 VAL A N 1
ATOM 789 C CA . VAL A 1 92 ? 23.741 -1.741 -13.129 1.00 45.09 92 VAL A CA 1
ATOM 790 C C . VAL A 1 92 ? 24.861 -2.077 -14.112 1.00 45.09 92 VAL A C 1
ATOM 792 O O . VAL A 1 92 ? 25.738 -2.872 -13.756 1.00 45.09 92 VAL A O 1
ATOM 795 N N . PRO A 1 93 ? 24.832 -1.594 -15.367 1.00 41.56 93 PRO A N 1
ATOM 796 C CA . PRO A 1 93 ? 26.018 -1.686 -16.189 1.00 41.56 93 PRO A CA 1
ATOM 797 C C . PRO A 1 93 ? 27.049 -0.803 -15.492 1.00 41.56 93 PRO A C 1
ATOM 799 O O . PRO A 1 93 ? 26.887 0.413 -15.408 1.00 41.56 93 PRO A O 1
ATOM 802 N N . GLY A 1 94 ? 28.047 -1.440 -14.887 1.00 52.62 94 GLY A N 1
ATOM 803 C CA . GLY A 1 94 ? 29.180 -0.724 -14.338 1.00 52.62 94 GLY A CA 1
ATOM 804 C C . GLY A 1 94 ? 29.868 0.031 -15.465 1.00 52.62 94 GLY A C 1
ATOM 805 O O . GLY A 1 94 ? 30.261 -0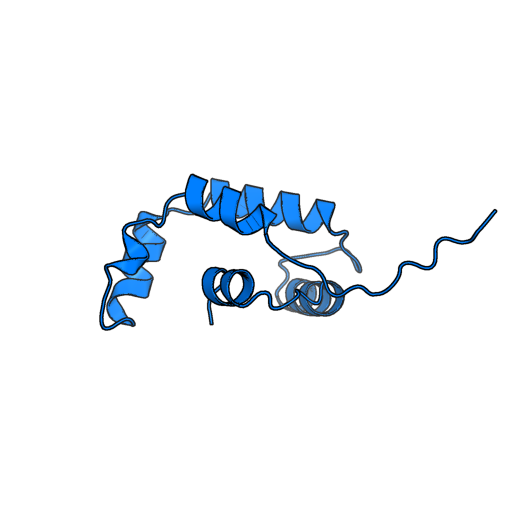.590 -16.453 1.00 52.62 94 GLY A O 1
ATOM 806 N N . ASN A 1 95 ? 29.983 1.346 -15.301 1.00 35.09 95 ASN A N 1
ATOM 807 C CA . ASN A 1 95 ? 31.187 2.104 -15.619 1.00 35.09 95 ASN A CA 1
ATOM 808 C C . ASN A 1 95 ? 31.162 3.449 -14.893 1.00 35.09 95 ASN A C 1
ATOM 810 O O . ASN A 1 95 ? 30.159 4.178 -15.060 1.00 35.09 95 ASN A O 1
#

Secondary structure (DSSP, 8-state):
--HHHHHHTTPPB-HHHHHHHHHHHTS--SS---HHHHHHHHHHHHTTS-HHHHHHHHHTT-S--GGGTT--HHHHHHHHTTPPBP---------

Sequence (95 aa):
FDLEWYVKNNIPLHLEHFVKRSIQSGDWNKENMTTEEFMHMLIHKIDHVSMDDIKEDIVRFIPDDNPLEIWSRDYFKELAKHIRFVNNKVIVPGN

pLDDT: mean 85.1, std 13.73, range [35.09, 95.0]

Radius of gyration: 15.65 Å; chains: 1; bounding box: 50×22×37 Å